Protein AF-F6HWR5-F1 (afdb_monomer_lite)

Radius of gyration: 19.11 Å; chains: 1; bounding box: 48×44×40 Å

Foldseek 3Di:
DVVVQVVLQVDPCPDDPVVVVVVVVVVPDPPDDDDDDDDDDDDDPVPPDDDDDDPPDDDVSRDFPVVCLVVQLVPDPDSVPVSVPDDDDDDGDGDHDDDDD

Organism: Vitis vinifera (NCBI:txid29760)

Structure (mmCIF, N/CA/C/O backbone):
data_AF-F6HWR5-F1
#
_entry.id   AF-F6HWR5-F1
#
loop_
_atom_site.group_PDB
_atom_site.id
_atom_site.type_symbol
_atom_site.label_atom_id
_atom_site.label_alt_id
_atom_site.label_comp_id
_atom_site.label_asym_id
_atom_site.label_entity_id
_atom_site.label_seq_id
_atom_site.pdbx_PDB_ins_code
_atom_site.Cartn_x
_atom_site.Cartn_y
_atom_site.Cartn_z
_atom_site.occupancy
_atom_site.B_iso_or_equiv
_atom_site.auth_seq_id
_atom_site.auth_comp_id
_atom_site.auth_asym_id
_atom_site.auth_atom_id
_atom_site.pdbx_PDB_model_num
ATOM 1 N N . MET A 1 1 ? -3.568 5.661 2.077 1.00 79.12 1 MET A N 1
ATOM 2 C CA . MET A 1 1 ? -3.214 4.709 0.995 1.00 79.12 1 MET A CA 1
ATOM 3 C C . MET A 1 1 ? -3.065 5.402 -0.351 1.00 79.12 1 MET A C 1
ATOM 5 O O . MET A 1 1 ? -1.955 5.468 -0.855 1.00 79.12 1 MET A O 1
ATOM 9 N N . LEU A 1 2 ? -4.158 5.923 -0.922 1.00 82.19 2 LEU A N 1
ATOM 10 C CA . LEU A 1 2 ? -4.148 6.526 -2.256 1.00 82.19 2 LEU A CA 1
ATOM 11 C C . LEU A 1 2 ? -3.239 7.760 -2.330 1.00 82.19 2 LEU A C 1
ATOM 13 O O . LEU A 1 2 ? -2.437 7.853 -3.247 1.00 82.19 2 LEU A O 1
ATOM 17 N N . ASP A 1 3 ? -3.298 8.646 -1.333 1.00 83.56 3 ASP A N 1
ATOM 18 C CA . ASP A 1 3 ? -2.454 9.848 -1.285 1.00 83.56 3 ASP A CA 1
ATOM 19 C C . ASP A 1 3 ? -0.951 9.512 -1.277 1.00 83.56 3 ASP A C 1
ATOM 21 O O . ASP A 1 3 ? -0.218 9.949 -2.157 1.00 83.56 3 ASP A O 1
ATOM 25 N N . ALA A 1 4 ? -0.500 8.633 -0.373 1.00 80.69 4 ALA A N 1
ATOM 26 C CA . ALA A 1 4 ? 0.887 8.150 -0.350 1.00 80.69 4 ALA A CA 1
ATOM 27 C C . ALA A 1 4 ? 1.310 7.517 -1.691 1.00 80.69 4 ALA A C 1
ATOM 29 O O . ALA A 1 4 ? 2.413 7.757 -2.183 1.00 80.69 4 ALA A O 1
ATOM 30 N N . TRP A 1 5 ? 0.407 6.760 -2.323 1.00 81.81 5 TRP A N 1
ATOM 31 C CA . TRP A 1 5 ? 0.655 6.132 -3.619 1.00 81.81 5 TRP A CA 1
ATOM 32 C C . TRP A 1 5 ? 0.805 7.136 -4.768 1.00 81.81 5 TRP A C 1
ATOM 34 O O . TRP A 1 5 ? 1.598 6.913 -5.688 1.00 81.81 5 TRP A O 1
ATOM 44 N N . LEU A 1 6 ? 0.033 8.224 -4.732 1.00 82.06 6 LEU A N 1
ATOM 45 C CA . LEU A 1 6 ? 0.105 9.319 -5.697 1.00 82.06 6 LEU A CA 1
ATOM 46 C C . LEU A 1 6 ? 1.352 10.183 -5.460 1.00 82.06 6 LEU A C 1
ATOM 48 O O . LEU A 1 6 ? 2.053 10.493 -6.423 1.00 82.06 6 LEU A O 1
ATOM 52 N N . ARG A 1 7 ? 1.677 10.494 -4.199 1.00 81.00 7 ARG A N 1
ATOM 53 C CA . ARG A 1 7 ? 2.848 11.298 -3.807 1.00 81.00 7 ARG A CA 1
ATOM 54 C C . ARG A 1 7 ? 4.174 10.661 -4.216 1.00 81.00 7 ARG A C 1
ATOM 56 O O . ARG A 1 7 ? 4.978 11.325 -4.867 1.00 81.00 7 ARG A O 1
ATOM 63 N N . GLU A 1 8 ? 4.358 9.366 -3.939 1.00 76.44 8 GLU A N 1
ATOM 64 C CA . GLU A 1 8 ? 5.545 8.595 -4.367 1.00 76.44 8 GLU A CA 1
ATOM 65 C C . GLU A 1 8 ? 5.723 8.602 -5.897 1.00 76.44 8 GLU A C 1
ATOM 67 O O . GLU A 1 8 ? 6.802 8.358 -6.431 1.00 76.44 8 GLU A O 1
ATOM 72 N N . ARG A 1 9 ? 4.642 8.858 -6.641 1.00 72.44 9 ARG A N 1
ATOM 73 C CA . ARG A 1 9 ? 4.668 8.900 -8.103 1.00 72.44 9 ARG A CA 1
ATOM 74 C C . ARG A 1 9 ? 4.830 10.274 -8.703 1.00 72.44 9 ARG A C 1
ATOM 76 O O . ARG A 1 9 ? 5.298 10.350 -9.843 1.00 72.44 9 ARG A O 1
ATOM 83 N N . SER A 1 10 ? 4.372 11.306 -8.002 1.00 69.81 10 SER A N 1
ATOM 84 C CA . SER A 1 10 ? 4.544 12.692 -8.421 1.00 69.81 10 SER A CA 1
ATOM 85 C C . SER A 1 10 ? 5.980 13.165 -8.239 1.00 69.81 10 SER A C 1
ATOM 87 O O . SER A 1 10 ? 6.416 14.032 -8.991 1.00 69.81 10 SER A O 1
ATOM 89 N N . SER A 1 11 ? 6.725 12.587 -7.293 1.00 65.12 11 SER A N 1
ATOM 90 C CA . SER A 1 11 ? 8.147 12.870 -7.140 1.00 65.12 11 SER A CA 1
ATOM 91 C C . SER A 1 11 ? 8.968 12.124 -8.207 1.00 65.12 11 SER A C 1
ATOM 93 O O . SER A 1 11 ? 8.743 10.934 -8.466 1.00 65.12 11 SER A O 1
ATOM 95 N N . P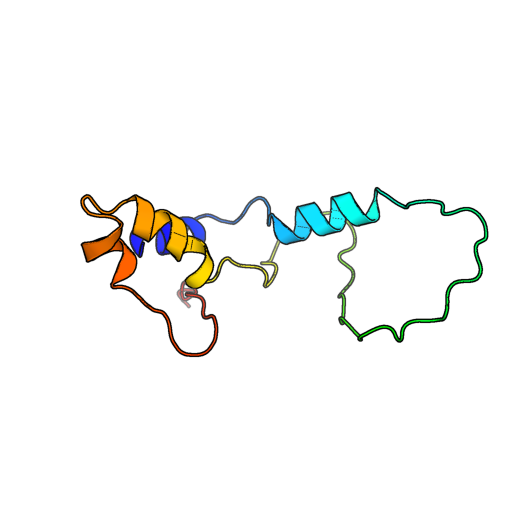RO A 1 12 ? 9.934 12.785 -8.869 1.00 60.09 12 PRO A N 1
ATOM 96 C CA . PRO A 1 12 ? 10.958 12.068 -9.615 1.00 60.09 12 PRO A CA 1
ATOM 97 C C . PRO A 1 12 ? 11.728 11.200 -8.613 1.00 60.09 12 PRO A C 1
ATOM 99 O O . PRO A 1 12 ? 12.285 11.709 -7.643 1.00 60.09 12 PRO A O 1
ATOM 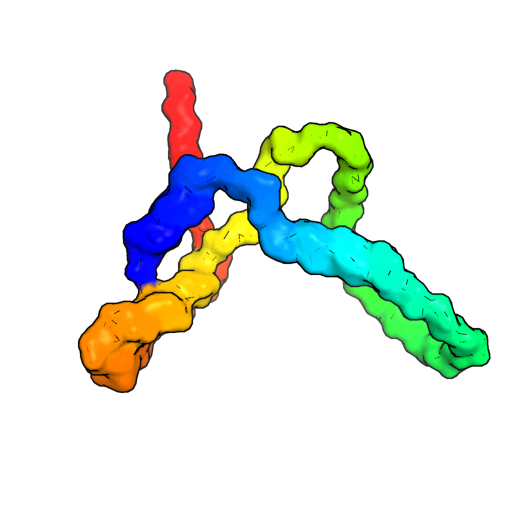102 N N . SER A 1 13 ? 11.699 9.874 -8.785 1.00 57.97 13 SER A N 1
ATOM 103 C CA . SER A 1 13 ? 12.356 8.970 -7.840 1.00 57.97 13 SER A CA 1
ATOM 104 C C . SER A 1 13 ? 13.870 9.132 -7.965 1.00 57.97 13 SER A C 1
ATOM 106 O O . SER A 1 13 ? 14.475 8.572 -8.878 1.00 57.97 13 SER A O 1
ATOM 108 N N . VAL A 1 14 ? 14.475 9.886 -7.048 1.00 57.53 14 VAL A N 1
ATOM 109 C CA . VAL A 1 14 ? 15.922 10.162 -7.041 1.00 57.53 14 VAL A CA 1
ATOM 110 C C . VAL A 1 14 ? 16.736 8.888 -6.757 1.00 57.53 14 VAL A C 1
ATOM 112 O O . VAL A 1 14 ? 17.885 8.776 -7.168 1.00 57.53 14 VAL A O 1
ATOM 115 N N . ALA A 1 15 ? 16.134 7.873 -6.126 1.00 61.44 15 ALA A N 1
ATOM 116 C CA . ALA A 1 15 ? 16.759 6.570 -5.934 1.00 61.44 15 ALA A CA 1
ATOM 117 C C . ALA A 1 15 ? 15.711 5.452 -5.834 1.00 61.44 15 ALA A C 1
ATOM 119 O O . ALA A 1 15 ? 14.816 5.489 -4.995 1.00 61.44 15 ALA A O 1
ATOM 120 N N . CYS A 1 16 ? 15.834 4.415 -6.663 1.00 73.06 16 CYS A N 1
ATOM 121 C CA . CYS A 1 16 ? 15.037 3.201 -6.506 1.00 73.06 16 CYS A CA 1
ATOM 122 C C . CYS A 1 16 ? 15.689 2.274 -5.473 1.00 73.06 16 CYS A C 1
ATOM 124 O O . CYS A 1 16 ? 16.799 1.785 -5.699 1.00 73.06 16 CYS A O 1
ATOM 126 N N . ALA A 1 17 ? 14.978 1.967 -4.384 1.00 71.62 17 ALA A N 1
ATOM 127 C CA . ALA A 1 17 ? 15.462 1.072 -3.330 1.00 71.62 17 ALA A CA 1
ATOM 128 C C . ALA A 1 17 ? 15.882 -0.310 -3.866 1.00 71.62 17 ALA A C 1
ATOM 130 O O . ALA A 1 17 ? 16.925 -0.832 -3.490 1.00 71.62 17 ALA A O 1
ATOM 131 N N . GLN A 1 18 ? 15.130 -0.884 -4.812 1.00 72.06 18 GLN A N 1
ATOM 132 C CA . GLN A 1 18 ? 15.485 -2.167 -5.433 1.00 72.06 18 GLN A CA 1
ATOM 133 C C . GLN A 1 18 ? 16.738 -2.075 -6.310 1.00 72.06 18 GLN A C 1
ATOM 135 O O . GLN A 1 18 ? 17.553 -2.994 -6.297 1.00 72.06 18 GLN A O 1
ATOM 140 N N . CYS A 1 19 ? 16.936 -0.972 -7.036 1.00 75.75 19 CYS A N 1
ATOM 141 C CA . CYS A 1 19 ? 18.173 -0.754 -7.788 1.00 75.75 19 CYS A CA 1
ATOM 142 C C . CYS A 1 19 ? 19.376 -0.584 -6.850 1.00 75.75 19 CYS A C 1
ATOM 144 O O . CYS A 1 19 ? 20.438 -1.139 -7.129 1.00 75.75 19 CYS A O 1
ATOM 146 N N . ARG A 1 20 ? 19.195 0.121 -5.725 1.00 76.06 20 ARG A N 1
ATOM 147 C CA . ARG A 1 20 ? 20.233 0.318 -4.706 1.00 76.06 20 ARG A CA 1
ATOM 148 C C . ARG A 1 20 ? 20.656 -1.001 -4.062 1.00 76.06 20 ARG A C 1
ATOM 150 O O . ARG A 1 20 ? 21.841 -1.305 -4.056 1.00 76.06 20 ARG A O 1
ATOM 157 N N . LEU A 1 21 ? 19.699 -1.818 -3.619 1.00 75.50 21 LEU A N 1
ATOM 158 C CA . LEU A 1 21 ? 19.986 -3.130 -3.026 1.00 75.50 21 LEU A CA 1
ATOM 159 C C . LEU A 1 21 ? 20.710 -4.061 -4.008 1.00 75.50 21 LEU A C 1
ATOM 161 O O . LEU A 1 21 ? 21.616 -4.789 -3.620 1.00 75.50 21 LEU A O 1
ATOM 165 N N . VAL A 1 22 ? 20.346 -4.030 -5.297 1.00 75.94 22 VAL A N 1
ATOM 166 C CA . VAL A 1 22 ? 21.049 -4.809 -6.331 1.00 75.94 22 VAL A CA 1
ATOM 167 C C . VAL A 1 22 ? 22.484 -4.316 -6.530 1.00 75.94 22 VAL A C 1
ATOM 169 O O . VAL A 1 22 ? 23.369 -5.137 -6.766 1.00 75.94 22 VAL A O 1
ATOM 172 N N . ALA A 1 23 ? 22.729 -3.007 -6.454 1.00 77.81 23 ALA A N 1
ATOM 173 C CA . ALA A 1 23 ? 24.078 -2.454 -6.528 1.00 77.81 23 ALA A CA 1
ATOM 174 C C . ALA A 1 23 ? 24.917 -2.849 -5.300 1.00 77.81 23 ALA A C 1
ATOM 176 O O . ALA A 1 23 ? 26.019 -3.367 -5.472 1.00 77.81 23 ALA A O 1
ATOM 177 N N . GLU A 1 24 ? 24.366 -2.705 -4.090 1.00 79.44 24 GLU A N 1
ATOM 178 C CA . GLU A 1 24 ? 25.029 -3.087 -2.834 1.00 79.44 24 GLU A CA 1
ATOM 179 C C . GLU A 1 24 ? 25.368 -4.587 -2.811 1.00 79.44 24 GLU A C 1
ATOM 181 O O . GLU A 1 24 ? 26.508 -4.972 -2.545 1.00 79.44 24 GLU A O 1
ATOM 186 N N . LEU A 1 25 ? 24.428 -5.449 -3.210 1.00 77.38 25 LEU A N 1
ATOM 187 C CA . LEU A 1 25 ? 24.648 -6.897 -3.247 1.00 77.38 25 LEU A CA 1
ATOM 188 C C . LEU A 1 25 ? 25.677 -7.307 -4.314 1.00 77.38 25 LEU A C 1
ATOM 190 O O . LEU A 1 25 ? 26.432 -8.251 -4.107 1.00 77.38 25 LEU A O 1
ATOM 194 N N . LYS A 1 26 ? 25.759 -6.581 -5.439 1.00 76.56 26 LYS A N 1
ATOM 195 C CA . LYS A 1 26 ? 26.828 -6.783 -6.433 1.00 76.56 26 LYS A CA 1
ATOM 196 C C . LYS A 1 26 ? 28.201 -6.365 -5.913 1.00 76.56 26 LYS A C 1
ATOM 198 O O . LYS A 1 26 ? 29.179 -7.019 -6.257 1.00 76.56 26 LYS A O 1
ATOM 203 N N . SER A 1 27 ? 28.282 -5.296 -5.120 1.00 73.56 27 SER A N 1
ATOM 204 C CA . SER A 1 27 ? 29.548 -4.873 -4.504 1.00 73.56 27 SER A CA 1
ATOM 205 C C . SER A 1 27 ? 30.002 -5.802 -3.376 1.00 73.56 27 SER A C 1
ATOM 207 O O . SER A 1 27 ? 31.194 -5.902 -3.106 1.00 73.56 27 SER A O 1
ATOM 209 N N . MET A 1 28 ? 29.073 -6.532 -2.758 1.00 71.81 28 MET A N 1
ATOM 210 C CA . MET A 1 28 ? 29.352 -7.561 -1.758 1.00 71.81 28 MET A CA 1
ATOM 211 C C . MET A 1 28 ? 29.590 -8.917 -2.441 1.00 71.81 28 MET A C 1
ATOM 213 O O . MET A 1 28 ? 28.822 -9.865 -2.275 1.00 71.81 28 MET A O 1
ATOM 217 N N . SER A 1 29 ? 30.643 -9.036 -3.254 1.00 67.69 29 SER A N 1
ATOM 218 C CA . SER A 1 29 ? 31.047 -10.349 -3.762 1.00 67.69 29 SER A CA 1
ATOM 219 C C . SER A 1 29 ? 31.600 -11.186 -2.608 1.00 67.69 29 SER A C 1
ATOM 221 O O . SER A 1 29 ? 32.694 -10.917 -2.115 1.00 67.69 29 SER A O 1
ATOM 223 N N . ILE A 1 30 ? 30.866 -12.219 -2.188 1.00 65.38 30 ILE A N 1
ATOM 224 C CA . ILE A 1 30 ? 31.416 -13.258 -1.314 1.00 65.38 30 ILE A CA 1
ATOM 225 C C . ILE A 1 30 ? 32.422 -14.034 -2.165 1.00 65.38 30 ILE A C 1
ATOM 227 O O . ILE A 1 30 ? 32.038 -14.857 -2.998 1.00 65.38 30 ILE A O 1
ATOM 231 N N . THR A 1 31 ? 33.712 -13.763 -1.989 1.00 63.53 31 THR A N 1
ATOM 232 C CA . THR A 1 31 ? 34.791 -14.625 -2.476 1.00 63.53 31 THR A CA 1
ATOM 233 C C . THR A 1 31 ? 34.751 -15.927 -1.678 1.00 63.53 31 THR A C 1
ATOM 235 O O . THR A 1 31 ? 35.500 -16.148 -0.732 1.00 63.53 31 THR A O 1
ATOM 238 N N . GLY A 1 32 ? 33.795 -16.791 -2.024 1.00 51.53 32 GLY A N 1
ATOM 239 C CA . GLY A 1 32 ? 33.671 -18.122 -1.456 1.00 51.53 32 GLY A CA 1
ATOM 240 C C . GLY A 1 32 ? 34.883 -18.953 -1.855 1.00 51.53 32 GLY A C 1
ATOM 241 O O . GLY A 1 32 ? 35.113 -19.193 -3.042 1.00 51.53 32 GLY A O 1
ATOM 242 N N . GLY A 1 33 ? 35.650 -19.390 -0.856 1.00 56.31 33 GLY A N 1
ATOM 243 C CA . GLY A 1 33 ? 36.661 -20.424 -1.017 1.00 56.31 33 GLY A CA 1
ATOM 244 C C . GLY A 1 33 ? 36.088 -21.626 -1.770 1.00 56.31 33 GLY A C 1
ATOM 245 O O . GLY A 1 33 ? 34.925 -21.992 -1.613 1.00 56.31 33 GLY A O 1
ATOM 246 N N . LYS A 1 34 ? 36.927 -22.191 -2.635 1.00 53.28 34 LYS A N 1
ATOM 247 C CA . LYS A 1 34 ? 36.678 -23.266 -3.601 1.00 53.28 34 LYS A CA 1
ATOM 248 C C . LYS A 1 34 ? 35.907 -24.449 -2.983 1.00 53.28 34 LYS A C 1
ATOM 250 O O . LYS A 1 34 ? 36.506 -25.400 -2.500 1.00 53.28 34 LYS A O 1
ATOM 255 N N . GLY A 1 35 ? 34.577 -24.381 -3.025 1.00 57.56 35 GLY A N 1
ATOM 256 C CA . GLY A 1 35 ? 33.653 -25.427 -2.594 1.00 57.56 35 GLY A CA 1
ATOM 257 C C . GLY A 1 35 ? 32.752 -25.849 -3.753 1.00 57.56 35 GLY A C 1
ATOM 258 O O . GLY A 1 35 ? 31.990 -25.062 -4.309 1.00 57.56 35 GLY A O 1
ATOM 259 N N . ASN A 1 36 ? 32.875 -27.107 -4.139 1.00 58.50 36 ASN A N 1
ATOM 260 C CA . ASN A 1 36 ? 32.129 -27.848 -5.150 1.00 58.50 36 ASN A CA 1
ATOM 261 C C . ASN A 1 36 ? 30.606 -27.879 -4.880 1.00 58.50 36 ASN A C 1
ATOM 263 O O . ASN A 1 36 ? 30.069 -28.869 -4.393 1.00 58.50 36 ASN A O 1
ATOM 267 N N . ALA A 1 37 ? 29.886 -26.815 -5.249 1.00 58.38 37 ALA A N 1
ATOM 268 C CA . ALA A 1 37 ? 28.423 -26.757 -5.178 1.00 58.38 37 ALA A CA 1
ATOM 269 C C . ALA A 1 37 ? 27.763 -26.936 -6.561 1.00 58.38 37 ALA A C 1
ATOM 271 O O . ALA A 1 37 ? 28.096 -26.257 -7.534 1.00 58.38 37 ALA A O 1
ATOM 272 N N . LYS A 1 38 ? 26.797 -27.866 -6.637 1.00 58.34 38 LYS A N 1
ATOM 273 C CA . LYS A 1 38 ? 26.014 -28.219 -7.835 1.00 58.34 38 LYS A CA 1
ATOM 274 C C . LYS A 1 38 ? 25.419 -26.983 -8.531 1.00 58.34 38 LYS A C 1
ATOM 276 O O . LYS A 1 38 ? 24.709 -26.182 -7.925 1.00 58.34 38 LYS A O 1
ATOM 281 N N . LYS A 1 39 ? 25.664 -26.899 -9.841 1.00 54.81 39 LYS A N 1
ATOM 282 C CA . LYS A 1 39 ? 25.231 -25.851 -10.779 1.00 54.81 39 LYS A CA 1
ATOM 283 C C . LYS A 1 39 ? 23.699 -25.688 -10.752 1.00 54.81 39 LYS A C 1
ATOM 285 O O . LYS A 1 39 ? 22.981 -26.478 -11.360 1.00 54.81 39 LYS A O 1
ATOM 290 N N . LYS A 1 40 ? 23.177 -24.668 -10.058 1.00 59.72 40 LYS A N 1
ATOM 291 C CA . LYS A 1 40 ? 21.769 -24.263 -10.211 1.00 59.72 40 LYS A CA 1
ATOM 292 C C . LYS A 1 40 ? 21.619 -23.471 -11.509 1.00 59.72 40 LYS A C 1
ATOM 294 O O . LYS A 1 40 ? 22.386 -22.552 -11.783 1.00 59.72 40 LYS A O 1
ATOM 299 N N . ILE A 1 41 ? 20.637 -23.871 -12.312 1.00 52.88 41 ILE A N 1
ATOM 300 C CA . ILE A 1 41 ? 20.313 -23.294 -13.619 1.00 52.88 41 ILE A CA 1
ATOM 301 C C . ILE A 1 41 ? 20.022 -21.791 -13.447 1.00 52.88 41 ILE A C 1
ATOM 303 O O . ILE A 1 41 ? 19.153 -21.435 -12.643 1.00 52.88 41 ILE A O 1
ATOM 307 N N . PRO A 1 42 ? 20.701 -20.894 -14.183 1.00 44.12 42 PRO A N 1
ATOM 308 C CA . PRO A 1 42 ? 20.400 -19.476 -14.126 1.00 44.12 42 PRO A CA 1
ATOM 309 C C . PRO A 1 42 ? 19.035 -19.229 -14.773 1.00 44.12 42 PRO A C 1
ATOM 311 O O . PRO A 1 42 ? 18.862 -19.379 -15.983 1.00 44.12 42 PRO A O 1
ATOM 314 N N . ARG A 1 43 ? 18.044 -18.819 -13.971 1.00 49.34 43 ARG A N 1
ATOM 315 C CA . ARG A 1 43 ? 16.848 -18.162 -14.509 1.00 49.34 43 ARG A CA 1
ATOM 316 C C . ARG A 1 43 ? 17.322 -16.908 -15.242 1.00 49.34 43 ARG A C 1
ATOM 318 O O . ARG A 1 43 ? 17.904 -16.024 -14.616 1.00 49.34 43 ARG A O 1
ATOM 325 N N . LYS A 1 44 ? 17.073 -16.831 -16.552 1.00 42.44 44 LYS A N 1
ATOM 326 C CA . LYS A 1 44 ? 17.293 -15.626 -17.362 1.00 42.44 44 LYS A CA 1
ATOM 327 C C . LYS A 1 44 ? 16.484 -14.463 -16.767 1.00 42.44 44 LYS A C 1
ATOM 329 O O . LYS A 1 44 ? 15.326 -14.268 -17.118 1.00 42.44 44 LYS A O 1
ATOM 334 N N . LYS A 1 45 ? 17.077 -13.674 -15.869 1.00 46.97 45 LYS A N 1
ATOM 335 C CA . LYS A 1 45 ? 16.691 -12.270 -15.711 1.00 46.97 45 LYS A CA 1
ATOM 336 C C . LYS A 1 45 ? 17.467 -11.529 -16.782 1.00 46.97 45 LYS A C 1
ATOM 338 O O . LYS A 1 45 ? 18.688 -11.448 -16.708 1.00 46.97 45 LYS A O 1
ATOM 343 N N . LEU A 1 46 ? 16.754 -11.040 -17.791 1.00 38.53 46 LEU A N 1
ATOM 344 C CA . LEU A 1 46 ? 17.283 -10.107 -18.773 1.00 38.53 46 LEU A CA 1
ATOM 345 C C . LEU A 1 46 ? 17.640 -8.809 -18.024 1.00 38.53 46 LEU A C 1
ATOM 347 O O . LEU A 1 46 ? 16.844 -7.878 -17.937 1.00 38.53 46 LEU A O 1
ATOM 351 N N . SER A 1 47 ? 18.795 -8.780 -17.362 1.00 41.78 47 SER A N 1
ATOM 352 C CA . SER A 1 47 ? 19.323 -7.563 -16.768 1.00 41.78 47 SER A CA 1
ATOM 353 C C . SER A 1 47 ? 19.916 -6.751 -17.905 1.00 41.78 47 SER A C 1
ATOM 355 O O . SER A 1 47 ? 21.031 -7.027 -18.347 1.00 41.78 47 SER A O 1
ATOM 357 N N . LYS A 1 48 ? 19.168 -5.761 -18.394 1.00 37.81 48 LYS A N 1
ATOM 358 C CA . LYS A 1 48 ? 19.775 -4.689 -19.175 1.00 37.81 48 LYS A CA 1
ATOM 359 C C . LYS A 1 48 ? 20.806 -4.026 -18.258 1.00 37.81 48 LYS A C 1
ATOM 361 O O . LYS A 1 48 ? 20.451 -3.513 -17.197 1.00 37.81 48 LYS A O 1
ATOM 366 N N . ALA A 1 49 ? 22.081 -4.181 -18.602 1.00 36.03 49 ALA A N 1
ATOM 367 C CA . ALA A 1 49 ? 23.185 -3.564 -17.889 1.00 36.03 49 ALA A CA 1
ATOM 368 C C . ALA A 1 49 ? 22.968 -2.045 -17.884 1.00 36.03 49 ALA A C 1
ATOM 370 O O . ALA A 1 49 ? 22.706 -1.457 -18.929 1.00 36.03 49 ALA A O 1
ATOM 371 N N . CYS A 1 50 ? 23.027 -1.432 -16.706 1.00 37.44 50 CYS A N 1
ATOM 372 C CA . CYS A 1 50 ? 23.043 0.015 -16.565 1.00 37.44 50 CYS A CA 1
ATOM 373 C C . CYS A 1 50 ? 24.514 0.396 -16.391 1.00 37.44 50 CYS A C 1
ATOM 375 O O . CYS A 1 50 ? 25.094 0.159 -15.330 1.00 37.44 50 CYS A O 1
ATOM 377 N N . SER A 1 51 ? 25.136 0.837 -17.486 1.00 37.06 51 SER A N 1
ATOM 378 C CA . SER A 1 51 ? 26.438 1.496 -17.463 1.00 37.06 51 SER A CA 1
ATOM 379 C C . SER A 1 51 ? 26.285 2.868 -16.816 1.00 37.06 51 SER A C 1
ATOM 381 O O . SER A 1 51 ? 25.229 3.489 -16.886 1.00 37.06 51 SER A O 1
ATOM 383 N N . SER A 1 52 ? 27.345 3.289 -16.145 1.00 46.28 52 SER A N 1
ATOM 384 C CA . SER A 1 52 ? 27.427 4.468 -15.298 1.00 46.28 52 SER A CA 1
ATOM 385 C C . SER A 1 52 ? 26.964 5.772 -15.950 1.00 46.28 52 SER A C 1
ATOM 387 O O . SER A 1 52 ? 27.186 5.986 -17.137 1.00 46.28 52 SER A O 1
ATOM 389 N N . VAL A 1 53 ? 26.531 6.681 -15.069 1.00 43.62 53 VAL A N 1
ATOM 390 C CA . VAL A 1 53 ? 26.331 8.123 -15.272 1.00 43.62 53 VAL A CA 1
ATOM 391 C C . VAL A 1 53 ? 25.023 8.460 -15.998 1.00 43.62 53 VAL A C 1
ATOM 393 O O . VAL A 1 53 ? 24.820 8.137 -17.158 1.00 43.62 53 VAL A O 1
ATOM 396 N N . VAL A 1 54 ? 24.148 9.150 -15.259 1.00 40.62 54 VAL A N 1
ATOM 397 C CA . VAL A 1 54 ? 22.813 9.639 -15.642 1.00 40.62 54 VAL A CA 1
ATOM 398 C C . VAL A 1 54 ? 21.736 8.547 -15.737 1.00 40.62 54 VAL A C 1
ATOM 400 O O . VAL A 1 54 ? 21.410 8.035 -16.800 1.00 40.62 54 VAL A O 1
ATOM 403 N N . CYS A 1 55 ? 21.110 8.226 -14.599 1.00 40.91 55 CYS A N 1
ATOM 404 C CA . CYS A 1 55 ? 19.823 7.520 -14.580 1.00 40.91 55 CYS A CA 1
ATOM 405 C C . CYS A 1 55 ? 18.690 8.536 -14.814 1.00 40.91 55 CYS A C 1
ATOM 407 O O . CYS A 1 55 ? 17.808 8.712 -13.976 1.00 40.91 55 CYS A O 1
ATOM 409 N N . GLU A 1 56 ? 18.764 9.252 -15.934 1.00 44.59 56 GLU A N 1
ATOM 410 C CA . GLU A 1 56 ? 17.565 9.793 -16.563 1.00 44.59 56 GLU A CA 1
ATOM 411 C C . GLU A 1 56 ? 16.815 8.582 -17.141 1.00 44.59 56 GLU A C 1
ATOM 413 O O . GLU A 1 56 ? 17.413 7.669 -17.708 1.00 44.59 56 GLU A O 1
ATOM 418 N N . ASP A 1 57 ? 15.507 8.552 -16.927 1.00 47.03 57 ASP A N 1
ATOM 419 C CA . ASP A 1 57 ? 14.560 7.507 -17.319 1.00 47.03 57 ASP A CA 1
ATOM 420 C C . ASP A 1 57 ? 14.426 6.237 -16.447 1.00 47.03 57 ASP A C 1
ATOM 422 O O . ASP A 1 57 ? 14.890 5.134 -16.732 1.00 47.03 57 ASP A O 1
ATOM 426 N N . TYR A 1 58 ? 13.596 6.402 -15.410 1.00 56.34 58 TYR A N 1
ATOM 427 C CA . TYR A 1 58 ? 12.560 5.462 -14.959 1.00 56.34 58 TYR A CA 1
ATOM 428 C C . TYR A 1 58 ? 12.913 3.966 -15.001 1.00 56.34 58 TYR A C 1
ATOM 430 O O . TYR A 1 58 ? 12.445 3.213 -15.859 1.00 56.34 58 TYR A O 1
ATOM 438 N N . CYS A 1 59 ? 13.609 3.465 -13.980 1.00 65.25 59 CYS A N 1
ATOM 439 C CA . CYS A 1 59 ? 13.592 2.022 -13.753 1.00 65.25 59 CYS A CA 1
ATOM 440 C C . CYS A 1 59 ? 12.136 1.524 -13.551 1.00 65.25 59 CYS A C 1
ATOM 442 O O . CYS A 1 59 ? 11.329 2.149 -12.858 1.00 65.25 59 CYS A O 1
ATOM 444 N N . ASN A 1 60 ? 11.783 0.371 -14.137 1.00 64.62 60 ASN A N 1
ATOM 445 C CA . ASN A 1 60 ? 10.432 -0.217 -14.040 1.00 64.62 60 ASN A CA 1
ATOM 446 C C . ASN A 1 60 ? 10.085 -0.753 -12.633 1.00 64.62 60 ASN A C 1
ATOM 448 O O . ASN A 1 60 ? 9.020 -1.330 -12.421 1.00 64.62 60 ASN A O 1
ATOM 452 N N . HIS A 1 61 ? 10.970 -0.555 -11.659 1.00 73.62 61 HIS A N 1
ATOM 453 C CA . HIS A 1 61 ? 10.830 -0.961 -10.263 1.00 73.62 61 HIS A CA 1
ATOM 454 C C . HIS A 1 61 ? 9.982 0.017 -9.436 1.00 73.62 61 HIS A C 1
ATOM 456 O O . HIS A 1 61 ? 10.120 0.094 -8.217 1.00 73.62 61 HIS A O 1
ATOM 462 N N . ARG A 1 62 ? 9.109 0.795 -10.086 1.00 73.75 62 ARG A N 1
ATOM 463 C CA . ARG A 1 62 ? 8.210 1.708 -9.380 1.00 73.75 62 ARG A CA 1
ATOM 464 C C . ARG A 1 62 ? 7.298 0.933 -8.438 1.00 73.75 62 ARG A C 1
ATOM 466 O O . ARG A 1 62 ? 6.709 -0.087 -8.805 1.00 73.75 62 ARG A O 1
ATOM 473 N N . THR A 1 63 ? 7.130 1.493 -7.251 1.00 80.06 63 THR A N 1
ATOM 474 C CA . THR A 1 63 ? 6.324 0.940 -6.173 1.00 80.06 63 THR A CA 1
ATOM 475 C C . THR A 1 63 ? 4.882 0.687 -6.636 1.00 80.06 63 THR A C 1
ATOM 477 O O . THR A 1 63 ? 4.201 1.556 -7.196 1.00 80.06 63 THR A O 1
ATOM 480 N N . LYS A 1 64 ? 4.410 -0.547 -6.460 1.00 86.81 64 LYS A N 1
ATOM 481 C CA . LYS A 1 64 ? 3.062 -0.985 -6.860 1.00 86.81 64 LYS A CA 1
ATOM 482 C C . LYS A 1 64 ? 2.096 -0.810 -5.694 1.00 86.81 64 LYS A C 1
ATOM 484 O O . LYS A 1 64 ? 2.539 -0.601 -4.570 1.00 86.81 64 LYS A O 1
ATOM 489 N N . ILE A 1 65 ? 0.788 -0.894 -5.943 1.00 87.56 65 ILE A N 1
ATOM 490 C CA . ILE A 1 65 ? -0.215 -0.637 -4.892 1.00 87.56 65 ILE A CA 1
ATOM 491 C C . ILE A 1 65 ? -0.005 -1.475 -3.627 1.00 87.56 65 ILE A C 1
ATOM 493 O O . ILE A 1 65 ? -0.108 -0.959 -2.518 1.00 87.56 65 ILE A O 1
ATOM 497 N N . GLY A 1 66 ? 0.392 -2.739 -3.800 1.00 88.06 66 GLY A N 1
ATOM 498 C CA . GLY A 1 66 ? 0.616 -3.667 -2.694 1.00 88.06 66 GLY A CA 1
ATOM 499 C C . GLY A 1 66 ? 1.670 -3.200 -1.687 1.00 88.06 66 GLY A C 1
ATOM 500 O O . GLY A 1 66 ? 1.563 -3.517 -0.510 1.00 88.06 66 GLY A O 1
ATOM 501 N N . SER A 1 67 ? 2.651 -2.401 -2.108 1.00 87.06 67 SER A N 1
ATOM 502 C CA . SER A 1 67 ? 3.717 -1.921 -1.223 1.00 87.06 67 SER A CA 1
ATOM 503 C C . SER A 1 67 ? 3.253 -0.860 -0.221 1.00 87.06 67 SER A C 1
ATOM 505 O O . SER A 1 67 ? 3.909 -0.673 0.794 1.00 87.06 67 SER A O 1
ATOM 507 N N . PHE A 1 68 ? 2.134 -0.180 -0.484 1.00 88.81 68 PHE A N 1
ATOM 508 C CA . PHE A 1 68 ? 1.558 0.820 0.427 1.00 88.81 68 PHE A CA 1
ATOM 509 C C . PHE A 1 68 ? 0.520 0.217 1.370 1.00 88.81 68 PHE A C 1
ATOM 511 O O . PHE A 1 68 ? -0.087 0.939 2.162 1.00 88.81 68 PHE A O 1
ATOM 518 N N . MET A 1 69 ? 0.261 -1.091 1.256 1.00 90.44 69 MET A N 1
ATOM 519 C CA . MET A 1 69 ? -0.819 -1.711 2.003 1.00 90.44 69 MET A CA 1
ATOM 520 C C . MET A 1 69 ? -0.555 -1.695 3.495 1.00 90.44 69 MET A C 1
ATOM 522 O O . MET A 1 69 ? -1.427 -1.238 4.218 1.00 90.44 69 MET A O 1
ATOM 526 N N . SER A 1 70 ? 0.631 -2.102 3.949 1.00 89.06 70 SER A N 1
ATOM 527 C CA . SER A 1 70 ? 0.994 -2.095 5.376 1.00 89.06 70 SER A CA 1
ATOM 528 C C . SER A 1 70 ? 0.785 -0.723 6.016 1.00 89.06 70 SER A C 1
ATOM 530 O O . SER A 1 70 ? -0.004 -0.603 6.948 1.00 89.06 70 SER A O 1
ATOM 532 N N . GLN A 1 71 ? 1.369 0.323 5.425 1.00 90.19 71 GLN A N 1
ATOM 533 C CA . GLN A 1 71 ? 1.227 1.700 5.902 1.00 90.19 71 GLN A CA 1
ATOM 534 C C . GLN A 1 71 ? -0.244 2.141 5.956 1.00 90.19 71 GLN A C 1
ATOM 536 O O . GLN A 1 71 ? -0.658 2.854 6.864 1.00 90.19 71 GLN A O 1
ATOM 541 N N . ALA A 1 72 ? -1.060 1.721 4.985 1.00 90.88 72 ALA A N 1
ATOM 542 C CA . ALA A 1 72 ? -2.486 2.021 4.993 1.00 90.88 72 ALA A CA 1
ATOM 543 C C . ALA A 1 72 ? -3.242 1.311 6.123 1.00 90.88 72 ALA A C 1
ATOM 545 O O . ALA A 1 72 ? -4.129 1.928 6.704 1.00 90.88 72 ALA A O 1
ATOM 546 N N . ARG A 1 73 ? -2.897 0.051 6.434 1.00 93.19 73 ARG A N 1
ATOM 547 C CA . ARG A 1 73 ? -3.502 -0.690 7.555 1.00 93.19 73 ARG A CA 1
ATOM 548 C C . ARG A 1 73 ? -3.147 -0.045 8.893 1.00 93.19 73 ARG A C 1
ATOM 550 O O . ARG A 1 73 ? -4.010 0.074 9.755 1.00 93.19 73 ARG A O 1
ATOM 557 N N . GLU A 1 74 ? -1.896 0.386 9.035 1.00 92.06 74 GLU A N 1
ATOM 558 C CA . GLU A 1 74 ? -1.366 1.039 10.240 1.00 92.06 74 GLU A CA 1
ATOM 559 C C . GLU A 1 74 ? -1.949 2.440 10.464 1.00 92.06 74 GLU A C 1
ATOM 561 O O . GLU A 1 74 ? -2.088 2.870 11.602 1.00 92.06 74 GLU A O 1
ATOM 566 N N . ALA A 1 75 ? -2.338 3.139 9.395 1.00 93.12 75 ALA A N 1
ATOM 567 C CA . ALA A 1 75 ? -2.949 4.464 9.488 1.00 93.12 75 ALA A CA 1
ATOM 568 C C . ALA A 1 75 ? -4.423 4.444 9.944 1.00 93.12 75 ALA A C 1
ATOM 570 O O . ALA A 1 75 ? -5.000 5.503 10.194 1.00 93.12 75 ALA A O 1
ATOM 571 N N . CYS A 1 76 ? -5.069 3.277 10.011 1.00 93.94 76 CYS A N 1
ATOM 572 C CA . CYS A 1 76 ? -6.452 3.166 10.466 1.00 93.94 76 CYS A CA 1
ATOM 573 C C . CYS A 1 76 ? -6.536 3.219 11.997 1.00 93.94 76 CYS A C 1
ATOM 575 O O . CYS A 1 76 ? -5.799 2.517 12.678 1.00 93.94 76 CYS A O 1
ATOM 577 N N . THR A 1 77 ? -7.520 3.946 12.543 1.00 96.25 77 THR A N 1
ATOM 578 C CA . THR A 1 77 ? -7.785 3.988 13.996 1.00 96.25 77 THR A CA 1
ATOM 579 C C . THR A 1 77 ? -8.043 2.598 14.587 1.00 96.25 77 THR A C 1
ATOM 581 O O . THR A 1 77 ? -7.640 2.313 15.708 1.00 96.25 77 THR A O 1
ATOM 584 N N . LEU A 1 78 ? -8.706 1.721 13.824 1.00 96.12 78 LEU A N 1
ATOM 585 C CA . LEU A 1 78 ? -8.972 0.332 14.196 1.00 96.12 78 LEU A CA 1
ATOM 586 C C . LEU A 1 78 ? -8.261 -0.607 13.217 1.00 96.12 78 LEU A C 1
ATOM 588 O O . LEU A 1 78 ? -8.848 -1.036 12.218 1.00 96.12 78 LEU A O 1
ATOM 592 N N . SER A 1 79 ? -7.000 -0.935 13.491 1.00 91.19 79 SER A N 1
ATOM 593 C CA . SER A 1 79 ? -6.135 -1.687 12.568 1.00 91.19 79 SER A CA 1
ATOM 594 C C . SER A 1 79 ? -6.699 -3.054 12.171 1.00 91.19 79 SER A C 1
ATOM 596 O O . SER A 1 79 ? -6.565 -3.460 11.022 1.00 91.19 79 SER A O 1
ATOM 598 N N . PHE A 1 80 ? -7.378 -3.756 13.082 1.00 93.69 80 PHE A N 1
ATOM 599 C CA . PHE A 1 80 ? -7.930 -5.090 12.805 1.00 93.69 80 PHE A CA 1
ATOM 600 C C . PHE A 1 80 ? -9.340 -5.078 12.220 1.00 93.69 80 PHE A C 1
ATOM 602 O O . PHE A 1 80 ? -9.721 -6.031 11.555 1.00 93.69 80 PHE A O 1
ATOM 609 N N . PHE A 1 81 ? -10.115 -4.020 12.448 1.00 93.31 81 PHE A N 1
ATOM 610 C CA . PHE A 1 81 ? -11.488 -3.948 11.948 1.00 93.31 81 PHE A CA 1
ATOM 611 C C . PHE A 1 81 ? -11.542 -3.230 10.596 1.00 93.31 81 PHE A C 1
ATOM 613 O O . PHE A 1 81 ? -12.058 -3.751 9.613 1.00 93.31 81 PHE A O 1
ATOM 620 N N . ILE A 1 82 ? -10.919 -2.053 10.523 1.00 95.31 82 ILE A N 1
ATOM 621 C CA . ILE A 1 82 ? -10.875 -1.217 9.319 1.00 95.31 82 ILE A CA 1
ATOM 622 C C . ILE A 1 82 ? -9.610 -1.526 8.521 1.00 95.31 82 ILE A C 1
ATOM 624 O O . ILE A 1 82 ? -9.678 -1.753 7.316 1.00 95.31 82 ILE A O 1
ATOM 628 N N . GLY A 1 83 ? -8.457 -1.584 9.191 1.00 95.00 83 GLY A N 1
ATOM 629 C CA . GLY A 1 83 ? -7.175 -1.819 8.525 1.00 95.00 83 GLY A CA 1
ATOM 630 C C . GLY A 1 83 ? -7.048 -3.225 7.931 1.00 95.00 83 GLY A C 1
ATOM 631 O O . GLY A 1 83 ? -6.345 -3.397 6.939 1.00 95.00 83 GLY A O 1
ATOM 632 N N . ALA A 1 84 ? -7.747 -4.234 8.460 1.00 94.88 84 AL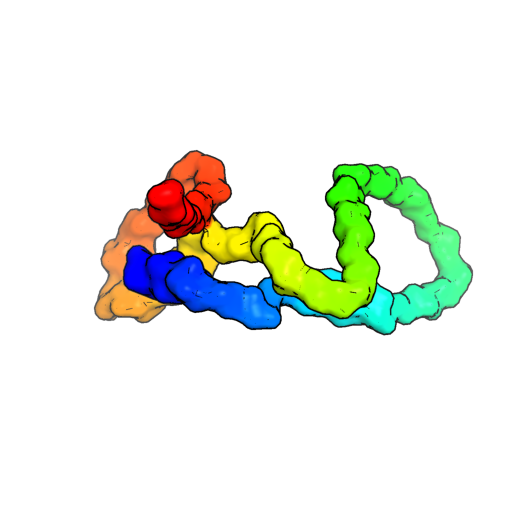A A N 1
ATOM 633 C CA . ALA A 1 84 ? -7.752 -5.588 7.897 1.00 94.88 84 ALA A CA 1
ATOM 634 C C . ALA A 1 84 ? -8.691 -5.732 6.685 1.00 94.88 84 ALA A C 1
ATOM 636 O O . ALA A 1 84 ? -8.399 -6.528 5.795 1.00 94.88 84 ALA A O 1
ATOM 637 N N . SER A 1 85 ? -9.754 -4.921 6.622 1.00 94.56 85 SER A N 1
ATOM 638 C CA . SER A 1 85 ? -10.789 -4.946 5.578 1.00 94.56 85 SER A CA 1
ATOM 639 C C . SER A 1 85 ? -10.268 -4.857 4.128 1.00 94.56 85 SER A C 1
ATOM 641 O O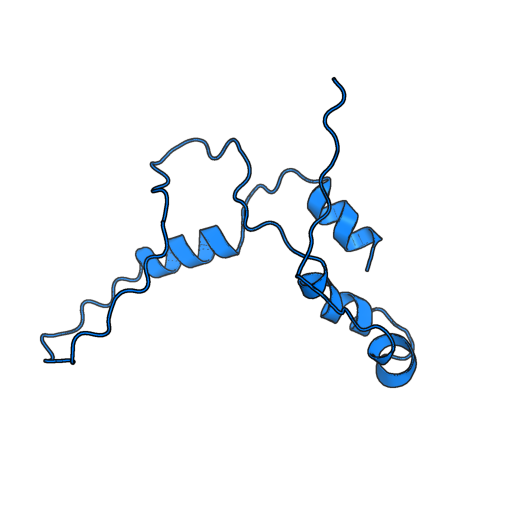 . SER A 1 85 ? -10.696 -5.661 3.298 1.00 94.56 85 SER A O 1
ATOM 643 N N . PRO A 1 86 ? -9.329 -3.955 3.761 1.00 91.81 86 PRO A N 1
ATOM 644 C CA . PRO A 1 86 ? -8.885 -3.848 2.374 1.00 91.81 86 PRO A CA 1
ATOM 645 C C . PRO A 1 86 ? -8.042 -5.051 1.917 1.00 91.81 86 PRO A C 1
ATOM 647 O O . PRO A 1 86 ? -7.068 -5.449 2.567 1.00 91.81 86 PRO A O 1
ATOM 650 N N . VAL A 1 87 ? -8.366 -5.573 0.729 1.00 90.88 87 VAL A N 1
ATOM 651 C CA . VAL A 1 87 ? -7.634 -6.636 0.017 1.00 90.88 87 VAL A CA 1
ATOM 652 C C . VAL A 1 87 ? -7.430 -6.221 -1.443 1.00 90.88 87 VAL A C 1
ATOM 654 O O . VAL A 1 87 ? -8.267 -5.537 -2.029 1.00 90.88 87 VAL A O 1
ATOM 657 N N . CYS A 1 88 ? -6.308 -6.619 -2.047 1.00 87.62 88 CYS A N 1
ATOM 658 C CA . CYS A 1 88 ? -6.037 -6.399 -3.467 1.00 87.62 88 CYS A CA 1
ATOM 659 C C . CYS A 1 88 ? -6.018 -7.734 -4.214 1.00 87.62 88 CYS A C 1
ATOM 661 O O . CYS A 1 88 ? -5.154 -8.570 -3.953 1.00 87.62 88 CYS A O 1
ATOM 663 N N . TYR A 1 89 ? -6.925 -7.899 -5.176 1.00 92.69 89 TYR A N 1
ATOM 664 C CA . TYR A 1 89 ? -6.931 -9.023 -6.113 1.00 92.69 89 TYR A CA 1
ATOM 665 C C . TYR A 1 89 ? -6.368 -8.601 -7.475 1.00 92.69 89 TYR A C 1
ATOM 667 O O . TYR A 1 89 ? -6.407 -7.427 -7.844 1.00 92.69 89 TYR A O 1
ATOM 675 N N . GLY A 1 90 ? -5.858 -9.572 -8.234 1.00 93.31 90 GLY A N 1
ATOM 676 C CA . GLY A 1 90 ? -5.327 -9.358 -9.580 1.00 93.31 90 GLY A CA 1
ATOM 677 C C . GLY A 1 90 ? -3.815 -9.130 -9.630 1.00 93.31 90 GLY A C 1
ATOM 678 O O . GLY A 1 90 ? -3.064 -9.525 -8.738 1.00 93.31 90 GLY A O 1
ATOM 679 N N . VAL A 1 91 ? -3.350 -8.530 -10.727 1.00 90.81 91 VAL A N 1
ATOM 680 C CA . VAL A 1 91 ? -1.918 -8.325 -10.977 1.00 90.81 91 VAL A CA 1
ATOM 681 C C . VAL A 1 91 ? -1.445 -7.056 -10.263 1.00 90.81 91 VAL A C 1
ATOM 683 O O . VAL A 1 91 ? -2.111 -6.029 -10.356 1.00 90.81 91 VAL A O 1
ATOM 686 N N . PRO A 1 92 ? -0.275 -7.060 -9.600 1.00 86.94 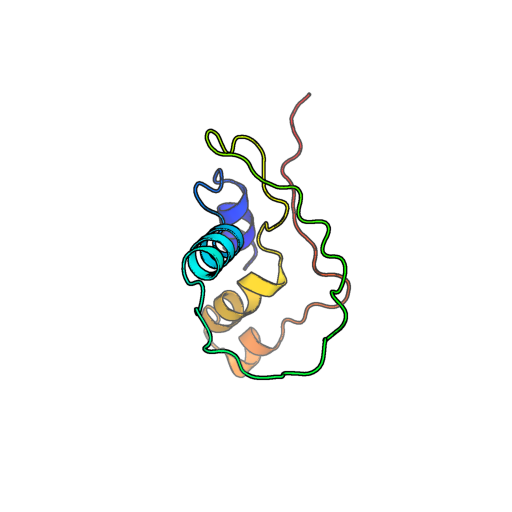92 PRO A N 1
ATOM 687 C CA . PRO A 1 92 ? 0.295 -5.854 -9.014 1.00 86.94 92 PRO A CA 1
ATOM 688 C C . PRO A 1 92 ? 0.463 -4.734 -10.058 1.00 86.94 92 PRO A C 1
ATOM 690 O O . PRO A 1 92 ? 1.347 -4.808 -10.921 1.00 86.94 92 PRO A O 1
ATOM 693 N N . THR A 1 93 ? -0.360 -3.689 -9.947 1.00 85.19 93 THR A N 1
ATOM 694 C CA . THR A 1 93 ? -0.420 -2.565 -10.889 1.00 85.19 93 THR A CA 1
ATOM 695 C C . THR A 1 93 ? 0.185 -1.283 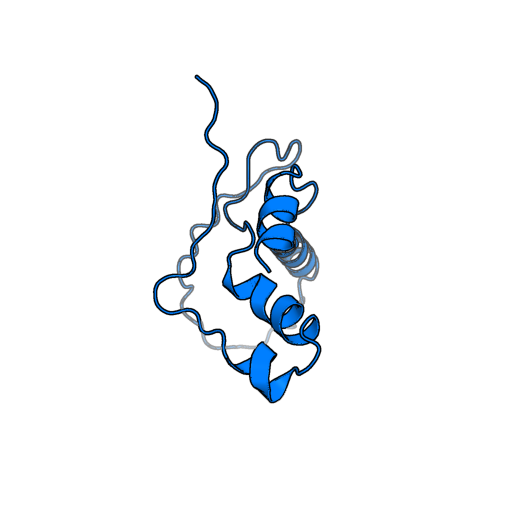-10.326 1.00 85.19 93 THR A C 1
ATOM 697 O O . THR A 1 93 ? 0.393 -1.104 -9.119 1.00 85.19 93 THR A O 1
ATOM 700 N N . GLY A 1 94 ? 0.501 -0.377 -11.250 1.00 82.94 94 GLY A N 1
ATOM 701 C CA . GLY A 1 94 ? 0.991 0.955 -10.963 1.00 82.94 94 GLY A CA 1
ATOM 702 C C . GLY A 1 94 ? 0.295 2.022 -11.803 1.00 82.94 94 GLY A C 1
ATOM 703 O O . GLY A 1 94 ? -0.037 1.786 -12.954 1.00 82.94 94 GLY A O 1
ATOM 704 N N . ILE A 1 95 ? 0.111 3.203 -11.225 1.00 81.62 95 ILE A N 1
ATOM 705 C CA . ILE A 1 95 ? -0.340 4.441 -11.863 1.00 81.62 95 ILE A CA 1
ATOM 706 C C . ILE A 1 95 ? 0.829 5.086 -12.631 1.00 81.62 95 ILE A C 1
ATOM 708 O O . ILE A 1 95 ? 1.992 5.027 -12.224 1.00 81.62 95 ILE A O 1
ATOM 712 N N . ARG A 1 96 ? 0.545 5.734 -13.757 1.00 76.50 96 ARG A N 1
ATOM 713 C CA . ARG A 1 96 ? 1.507 6.579 -14.475 1.00 76.50 96 ARG A CA 1
ATOM 714 C C . ARG A 1 96 ? 0.849 7.925 -14.738 1.00 76.50 96 ARG A C 1
ATOM 716 O O . ARG A 1 96 ? -0.317 7.959 -15.115 1.00 76.50 96 ARG A O 1
ATOM 723 N N . LYS A 1 97 ? 1.588 9.019 -14.537 1.00 76.25 97 LYS A N 1
ATOM 724 C CA . LYS A 1 97 ? 1.132 10.338 -14.981 1.00 76.25 97 LYS A CA 1
ATOM 725 C C . LYS A 1 97 ? 1.164 10.338 -16.511 1.00 76.25 97 LYS A C 1
ATOM 727 O O . LYS A 1 97 ? 2.170 9.928 -17.096 1.00 76.25 97 LYS A O 1
ATOM 732 N N . LYS A 1 98 ? 0.057 10.726 -17.144 1.00 81.31 98 LYS A N 1
ATOM 733 C CA . LYS A 1 98 ? 0.019 10.956 -18.591 1.00 81.31 98 LYS A CA 1
ATOM 734 C C . LYS A 1 98 ? 0.951 12.137 -18.894 1.00 81.31 98 LYS A C 1
ATOM 736 O O . LYS A 1 98 ? 0.969 13.095 -18.126 1.00 81.31 98 LYS A O 1
ATOM 741 N N . LYS A 1 99 ? 1.764 12.041 -19.949 1.00 80.94 99 LYS A N 1
ATOM 742 C CA . LYS A 1 99 ? 2.489 13.206 -20.469 1.00 80.94 99 LYS A CA 1
ATOM 743 C C . LYS A 1 99 ? 1.484 14.021 -21.284 1.00 80.94 99 LYS A C 1
ATOM 745 O O . LYS A 1 99 ? 0.840 13.444 -22.162 1.00 80.94 99 LYS A O 1
ATOM 750 N N . ASP A 1 100 ? 1.313 15.295 -20.950 1.00 76.81 100 ASP A N 1
ATOM 751 C CA . ASP A 1 100 ? 0.567 16.225 -21.797 1.00 76.81 100 ASP A CA 1
ATOM 752 C C . ASP A 1 100 ? 1.345 16.352 -23.116 1.00 76.81 100 ASP A C 1
ATOM 754 O O . ASP A 1 100 ? 2.574 16.454 -23.095 1.00 76.81 100 ASP A O 1
ATOM 758 N N . SER A 1 101 ? 0.647 16.137 -24.236 1.00 57.72 101 SER A N 1
ATOM 759 C CA . SER A 1 101 ? 1.227 16.119 -25.588 1.00 57.72 101 SER A CA 1
ATOM 760 C C . SER A 1 101 ? 1.430 17.528 -26.110 1.00 57.72 101 SER A C 1
ATOM 762 O O . SER A 1 101 ? 0.556 18.370 -25.808 1.00 57.72 101 SER A O 1
#

Sequence (101 aa):
MLDAWLRERSSPSVACAQCRLVAELKSMSITGGKGNAKKKIPRKKLSKACSSVVCEDYCNHRTKIGSFMSQAREACTLSFFIGASPVCYGVPTGIRKKKDS

pLDDT: mean 71.97, std 17.62, range [36.03, 96.25]

InterPro domains:
  IPR005314 Peptidase C50, separase [PTHR12792] (1-98)

Secondary structure (DSSP, 8-state):
-HHHHHHHHHS--S--HHHHHHHHHHH------S-----------------SS---S--S-PPPGGGGHHHHHHTSSSTTTTSSS----SS-----PPPP-